Protein AF-A0ABD2G5N3-F1 (afdb_monomer)

Structure (mmCIF, N/CA/C/O backbone):
data_AF-A0ABD2G5N3-F1
#
_entry.id   AF-A0ABD2G5N3-F1
#
loop_
_atom_site.group_PDB
_atom_site.id
_atom_site.type_symbol
_atom_site.label_atom_id
_atom_site.label_alt_id
_atom_site.label_comp_id
_atom_site.label_asym_id
_atom_site.label_entity_id
_atom_site.label_seq_id
_atom_site.pdbx_PDB_ins_code
_atom_site.Cartn_x
_atom_site.Cartn_y
_atom_site.Cartn_z
_atom_site.occupancy
_atom_site.B_iso_or_equiv
_atom_site.auth_seq_id
_atom_site.auth_comp_id
_atom_site.auth_asym_id
_atom_site.auth_atom_id
_atom_site.pdbx_PDB_model_num
ATOM 1 N N . MET A 1 1 ? -26.599 -19.361 9.055 1.00 45.22 1 MET A N 1
ATOM 2 C CA . MET A 1 1 ? -26.882 -18.154 8.252 1.00 45.22 1 MET A CA 1
ATOM 3 C C . MET A 1 1 ? -25.595 -17.357 8.157 1.00 45.22 1 MET A C 1
ATOM 5 O O . MET A 1 1 ? -25.131 -16.878 9.181 1.00 45.22 1 MET A O 1
ATOM 9 N N . PHE A 1 2 ? -24.968 -17.305 6.983 1.00 40.22 2 PHE A N 1
ATOM 10 C CA . PHE A 1 2 ? -23.764 -16.499 6.775 1.00 40.22 2 PHE A CA 1
ATOM 11 C C . PHE A 1 2 ? -24.200 -15.126 6.276 1.00 40.22 2 PHE A C 1
ATOM 13 O O . PHE A 1 2 ? -24.852 -15.023 5.240 1.00 40.22 2 PHE A O 1
ATOM 20 N N . ILE A 1 3 ? -23.896 -14.085 7.042 1.00 45.16 3 ILE A N 1
ATOM 21 C CA . ILE A 1 3 ? -24.129 -12.704 6.630 1.00 45.16 3 ILE 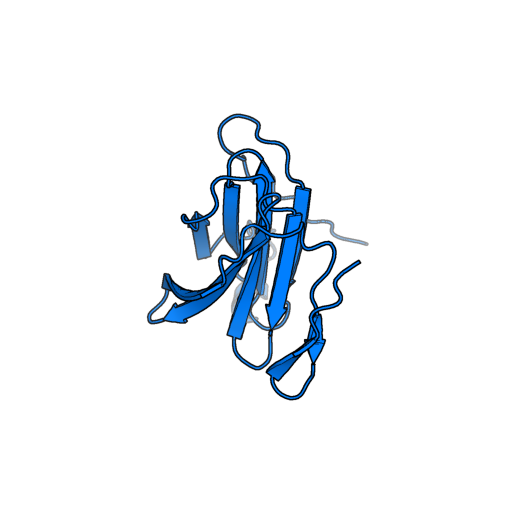A CA 1
ATOM 22 C C . ILE A 1 3 ? -22.865 -12.277 5.890 1.00 45.16 3 ILE A C 1
ATOM 24 O O . ILE A 1 3 ? -21.790 -12.235 6.485 1.00 45.16 3 ILE A O 1
ATOM 28 N N . TYR A 1 4 ? -22.978 -12.006 4.592 1.00 47.25 4 TYR A N 1
ATOM 29 C CA . TYR A 1 4 ? -21.890 -11.425 3.814 1.00 47.25 4 TYR A CA 1
ATOM 30 C C . TYR A 1 4 ? -22.140 -9.928 3.658 1.00 47.25 4 TYR A C 1
ATOM 32 O O . TYR A 1 4 ? -23.213 -9.512 3.221 1.00 47.25 4 TYR A O 1
ATOM 40 N N . LEU A 1 5 ? -21.151 -9.119 4.026 1.00 51.94 5 LEU A N 1
ATOM 41 C CA . LEU A 1 5 ? -21.183 -7.674 3.860 1.00 51.94 5 LEU A CA 1
ATOM 42 C C . LEU A 1 5 ? -20.364 -7.312 2.622 1.00 51.94 5 LEU A C 1
ATOM 44 O O . LEU A 1 5 ? -19.143 -7.447 2.624 1.00 51.94 5 LEU A O 1
ATOM 48 N N . SER A 1 6 ? -21.024 -6.826 1.573 1.00 59.34 6 SER A N 1
ATOM 49 C CA . SER A 1 6 ? -20.348 -6.279 0.396 1.00 59.34 6 SER A CA 1
ATOM 50 C C . SER A 1 6 ? -20.442 -4.755 0.408 1.00 59.34 6 SER A C 1
ATOM 52 O O . SER A 1 6 ? -21.533 -4.204 0.259 1.00 59.34 6 SER A O 1
ATOM 54 N N . LYS A 1 7 ? -19.307 -4.063 0.542 1.00 65.44 7 LYS A N 1
ATOM 55 C CA . LYS A 1 7 ? -19.220 -2.613 0.330 1.00 65.44 7 LYS A CA 1
ATOM 56 C C . LYS A 1 7 ? -18.364 -2.339 -0.899 1.00 65.44 7 LYS A C 1
ATOM 58 O O . LYS A 1 7 ? -17.193 -2.705 -0.934 1.00 65.44 7 LYS A O 1
ATOM 63 N N . LYS A 1 8 ? -18.948 -1.696 -1.913 1.00 69.38 8 LYS A N 1
ATOM 64 C CA . LYS A 1 8 ? -18.214 -1.270 -3.108 1.00 69.38 8 LYS A CA 1
ATOM 65 C C . LYS A 1 8 ? -17.545 0.069 -2.822 1.00 69.38 8 LYS A C 1
ATOM 67 O O . LYS A 1 8 ? -18.222 1.043 -2.503 1.00 69.38 8 LYS A O 1
ATOM 72 N N . ILE A 1 9 ? -16.225 0.111 -2.944 1.00 73.94 9 ILE A N 1
ATOM 73 C CA . ILE A 1 9 ? -15.441 1.343 -2.854 1.00 73.94 9 ILE A CA 1
ATOM 74 C C . ILE A 1 9 ? -14.999 1.676 -4.275 1.00 73.94 9 ILE A C 1
ATOM 76 O O . ILE A 1 9 ? -14.383 0.846 -4.941 1.00 73.94 9 ILE A O 1
ATOM 80 N N . ALA A 1 10 ? -15.379 2.854 -4.767 1.00 74.56 10 ALA A N 1
ATOM 81 C CA . ALA A 1 10 ? -14.989 3.293 -6.099 1.00 74.56 10 ALA A CA 1
ATOM 82 C C . ALA A 1 10 ? -13.494 3.632 -6.118 1.00 74.56 10 ALA A C 1
ATOM 84 O O . ALA A 1 10 ? -13.005 4.367 -5.258 1.00 74.56 10 ALA A O 1
ATOM 85 N N . ILE A 1 11 ? -12.788 3.100 -7.112 1.00 79.75 11 ILE A N 1
ATOM 86 C CA . ILE A 1 11 ? -11.407 3.467 -7.407 1.00 79.75 11 ILE A CA 1
ATOM 87 C C . ILE A 1 11 ? -11.429 4.564 -8.479 1.00 79.75 11 ILE A C 1
ATOM 89 O O . ILE A 1 11 ? -12.185 4.435 -9.448 1.00 79.75 11 ILE A O 1
ATOM 93 N N . PRO A 1 12 ? -10.648 5.647 -8.322 1.00 76.75 12 PRO A N 1
ATOM 94 C CA . PRO A 1 12 ? -10.552 6.687 -9.338 1.00 76.75 12 PRO A CA 1
ATOM 95 C C . PRO A 1 12 ? -10.147 6.118 -10.701 1.00 76.75 12 PRO A C 1
ATOM 97 O O . PRO A 1 12 ? -9.382 5.158 -10.777 1.00 76.75 12 PRO A O 1
ATOM 100 N N . ASN A 1 13 ? -10.651 6.729 -11.774 1.00 79.50 13 ASN A N 1
ATOM 101 C CA . ASN A 1 13 ? -10.209 6.505 -13.157 1.00 79.50 13 ASN A CA 1
ATOM 102 C C . ASN A 1 13 ? -10.240 5.046 -13.647 1.00 79.50 13 ASN A C 1
ATOM 104 O O . ASN A 1 13 ? -9.578 4.718 -14.625 1.00 79.50 13 ASN A O 1
ATOM 108 N N . ASN A 1 14 ? -11.017 4.174 -12.992 1.00 83.31 14 ASN A N 1
ATOM 109 C CA . ASN A 1 14 ? -11.097 2.749 -13.318 1.00 83.31 14 ASN A CA 1
ATOM 110 C C . ASN A 1 14 ? -9.725 2.040 -13.292 1.00 83.31 14 ASN A C 1
ATOM 112 O O . ASN A 1 14 ? -9.491 1.097 -14.045 1.00 83.31 14 ASN A O 1
ATOM 116 N N . ILE A 1 15 ? -8.818 2.513 -12.430 1.00 90.50 15 ILE A N 1
ATOM 117 C CA . ILE A 1 15 ? -7.468 1.967 -12.276 1.00 90.50 15 ILE A CA 1
ATOM 118 C C . ILE A 1 15 ? -7.544 0.511 -11.810 1.00 90.50 15 ILE A C 1
ATOM 120 O O . ILE A 1 15 ? -8.305 0.162 -10.901 1.00 90.50 15 ILE A O 1
ATOM 124 N N . HIS A 1 16 ? -6.719 -0.344 -12.413 1.00 92.06 16 HIS A N 1
ATOM 125 C CA . HIS A 1 16 ? -6.661 -1.753 -12.056 1.00 92.06 16 HIS A CA 1
ATOM 126 C C . HIS A 1 16 ? -5.879 -1.920 -10.750 1.00 92.06 16 HIS A C 1
ATOM 128 O O . HIS A 1 16 ? -4.712 -1.534 -10.646 1.00 92.06 16 HIS A O 1
ATOM 134 N N . LEU A 1 17 ? -6.513 -2.535 -9.752 1.00 94.19 17 LEU A N 1
ATOM 135 C CA . LEU A 1 17 ? -5.833 -2.934 -8.524 1.00 94.19 17 LEU A CA 1
ATOM 136 C C . LEU A 1 17 ? -4.916 -4.130 -8.803 1.00 94.19 17 LEU A C 1
ATOM 138 O O . LEU A 1 17 ? -5.293 -5.066 -9.509 1.00 94.19 17 LEU A O 1
ATOM 142 N N . LYS A 1 18 ? -3.715 -4.098 -8.232 1.00 95.06 18 LYS A N 1
ATOM 143 C CA . LYS A 1 18 ? -2.698 -5.150 -8.360 1.00 95.06 18 LYS A CA 1
ATOM 144 C C . LYS A 1 18 ? -2.506 -5.922 -7.069 1.00 95.06 18 LYS A C 1
ATOM 146 O O . LYS A 1 18 ? -2.218 -7.113 -7.111 1.00 95.06 18 LYS A O 1
ATOM 151 N N . CYS A 1 19 ? -2.666 -5.254 -5.933 1.00 94.44 19 CYS A N 1
ATOM 152 C CA . CYS A 1 19 ? -2.453 -5.855 -4.629 1.00 94.44 19 CYS A CA 1
ATOM 153 C C . CYS A 1 19 ? -3.415 -5.280 -3.586 1.00 94.44 19 CYS A C 1
ATOM 155 O O . CYS A 1 19 ? -3.899 -4.150 -3.688 1.00 94.44 19 CYS A O 1
ATOM 157 N N . VAL A 1 20 ? -3.697 -6.087 -2.569 1.00 95.62 20 VAL A N 1
ATOM 158 C CA . VAL A 1 20 ? -4.496 -5.709 -1.406 1.00 95.62 20 VAL A CA 1
ATOM 159 C C . VAL A 1 20 ? -3.942 -6.428 -0.184 1.00 95.62 20 VAL A C 1
ATOM 161 O O . VAL A 1 20 ? -3.503 -7.572 -0.288 1.00 95.62 20 VAL A O 1
ATOM 164 N N . SER A 1 21 ? -3.952 -5.763 0.966 1.00 95.19 21 SER A N 1
ATOM 165 C CA . SER A 1 21 ? -3.524 -6.357 2.229 1.00 95.19 21 SER A CA 1
ATOM 166 C C . SER A 1 21 ? 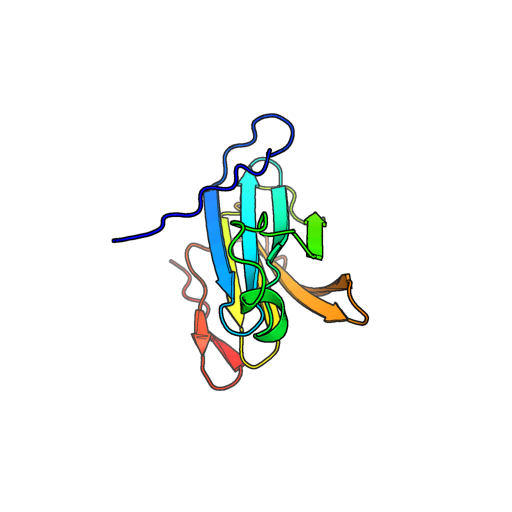-4.326 -5.795 3.396 1.00 95.19 21 SER A C 1
ATOM 168 O O . SER A 1 21 ? -4.695 -4.616 3.397 1.00 95.19 21 SER A O 1
ATOM 170 N N . TRP A 1 22 ? -4.600 -6.632 4.393 1.00 93.19 22 TRP A N 1
ATOM 171 C CA . TRP A 1 22 ? -5.418 -6.289 5.554 1.00 93.19 22 TRP A CA 1
ATOM 172 C C . TRP A 1 22 ? -4.581 -6.377 6.831 1.00 93.19 22 TRP A C 1
ATOM 174 O O . TRP A 1 22 ? -4.033 -7.434 7.122 1.00 93.19 22 TRP A O 1
ATOM 184 N N . ASN A 1 23 ? -4.524 -5.273 7.575 1.00 92.50 23 ASN A N 1
ATOM 185 C CA . ASN A 1 23 ? -4.136 -5.232 8.980 1.00 92.50 23 ASN A CA 1
ATOM 186 C C . ASN A 1 23 ? -5.389 -5.467 9.831 1.00 92.50 23 ASN A C 1
ATOM 188 O O . ASN A 1 23 ? -6.299 -4.626 9.869 1.00 92.50 23 ASN A O 1
ATOM 192 N N . LYS A 1 24 ? -5.464 -6.639 10.456 1.00 85.88 24 LYS A N 1
ATOM 193 C CA . LYS A 1 24 ? -6.660 -7.088 11.179 1.00 85.88 24 LYS A CA 1
ATOM 194 C C . LYS A 1 24 ? -6.765 -6.446 12.551 1.00 85.88 24 LYS A C 1
ATOM 196 O O . LYS A 1 24 ? -7.872 -6.097 12.954 1.00 85.88 24 LYS A O 1
ATOM 201 N N . ASP A 1 25 ? -5.629 -6.242 13.204 1.00 88.50 25 ASP A N 1
ATOM 202 C CA . ASP A 1 25 ? -5.547 -5.706 14.561 1.00 88.50 25 ASP A CA 1
ATOM 203 C C . ASP A 1 25 ? -6.111 -4.287 14.644 1.00 88.50 25 ASP A C 1
ATOM 205 O O . ASP A 1 25 ? -6.854 -3.942 15.562 1.00 88.50 25 ASP A O 1
ATOM 209 N N . GLN A 1 26 ? -5.812 -3.466 13.638 1.00 87.75 26 GLN A N 1
ATOM 210 C CA . GLN A 1 26 ? -6.220 -2.064 13.597 1.00 87.75 26 GLN A CA 1
ATOM 211 C C . GLN A 1 26 ? -7.370 -1.789 12.615 1.00 87.75 26 GLN A C 1
ATOM 213 O O . GLN A 1 26 ? -7.889 -0.669 12.570 1.00 87.75 26 GLN A O 1
ATOM 218 N N . GLY A 1 27 ? -7.775 -2.783 11.817 1.00 89.56 27 GLY A N 1
ATOM 219 C CA . GLY A 1 27 ? -8.878 -2.667 10.860 1.00 89.56 27 GLY A CA 1
ATOM 220 C C . GLY A 1 27 ? -8.548 -1.858 9.599 1.00 89.56 27 GLY A C 1
ATOM 221 O O . GLY A 1 27 ? -9.459 -1.282 8.992 1.00 89.56 27 GLY A O 1
ATOM 222 N N . PHE A 1 28 ? -7.271 -1.795 9.200 1.00 93.00 28 PHE A N 1
ATOM 223 C CA . PHE A 1 28 ? -6.841 -1.089 7.990 1.00 93.00 28 PHE A CA 1
ATOM 224 C C . PHE A 1 28 ? -6.753 -2.008 6.773 1.00 93.00 28 PHE A C 1
ATOM 226 O O . PHE A 1 28 ? -6.124 -3.059 6.813 1.00 93.00 28 PHE A O 1
ATOM 233 N N . ILE A 1 29 ? -7.293 -1.569 5.643 1.00 94.19 29 ILE A N 1
ATOM 234 C CA . ILE A 1 29 ? -7.110 -2.214 4.343 1.00 94.19 29 ILE A CA 1
ATOM 235 C C . ILE A 1 29 ? -6.276 -1.283 3.477 1.00 94.19 29 ILE A C 1
ATOM 237 O O . ILE A 1 29 ? -6.640 -0.126 3.287 1.00 94.19 29 ILE A O 1
ATOM 241 N N . ALA A 1 30 ? -5.184 -1.793 2.923 1.00 96.19 30 ALA A N 1
ATOM 242 C CA . ALA A 1 30 ? -4.405 -1.087 1.920 1.00 96.19 30 ALA A CA 1
ATOM 243 C C . ALA A 1 30 ? -4.601 -1.747 0.556 1.00 96.19 30 ALA A C 1
ATOM 245 O O . ALA A 1 30 ? -4.588 -2.975 0.450 1.00 96.19 30 ALA A O 1
ATOM 246 N N . CYS A 1 31 ? -4.780 -0.941 -0.486 1.00 95.62 31 CYS A N 1
ATOM 247 C CA . CYS A 1 31 ? -4.851 -1.404 -1.866 1.00 95.62 31 CYS A CA 1
ATOM 248 C C . CYS A 1 31 ? -3.900 -0.607 -2.758 1.00 95.62 31 CYS A C 1
ATOM 250 O O . CYS A 1 31 ? -3.840 0.621 -2.683 1.00 95.62 31 CYS A O 1
ATOM 252 N N . GLY A 1 32 ? -3.158 -1.332 -3.592 1.00 96.50 32 GLY A N 1
ATOM 253 C CA . GLY A 1 32 ? -2.240 -0.791 -4.584 1.00 96.50 32 GLY A CA 1
ATOM 254 C C . GLY A 1 32 ? -2.716 -1.111 -6.000 1.00 96.50 32 GLY A C 1
ATOM 255 O O . GLY A 1 32 ? -3.296 -2.176 -6.236 1.00 96.50 32 GLY A O 1
ATOM 256 N N . GLY A 1 33 ? -2.485 -0.207 -6.945 1.00 96.12 33 GLY A N 1
ATOM 257 C CA . GLY A 1 33 ? -2.886 -0.353 -8.343 1.00 96.12 33 GLY A CA 1
ATOM 258 C C . GLY A 1 33 ? -1.904 0.271 -9.327 1.00 96.12 33 GLY A C 1
ATOM 259 O O . GLY A 1 33 ? -0.785 0.634 -8.962 1.00 96.12 33 GLY A O 1
ATOM 260 N N . ASP A 1 34 ? -2.333 0.358 -10.585 1.00 96.31 34 ASP A N 1
ATOM 261 C CA . ASP A 1 34 ? -1.599 1.063 -11.641 1.00 96.31 34 ASP A CA 1
ATOM 262 C C . ASP A 1 34 ? -1.468 2.573 -11.340 1.00 96.31 34 ASP A C 1
ATOM 264 O O . ASP A 1 34 ? -2.125 3.106 -10.443 1.00 96.31 34 ASP A O 1
ATOM 268 N N . ASP A 1 35 ? -0.573 3.248 -12.063 1.00 94.50 35 ASP A N 1
ATOM 269 C CA . ASP A 1 35 ? -0.338 4.699 -11.983 1.00 94.50 35 ASP A CA 1
ATOM 270 C C . ASP A 1 35 ? -0.051 5.232 -10.567 1.00 94.50 35 ASP A C 1
ATOM 272 O O . ASP A 1 35 ? -0.469 6.328 -10.196 1.00 94.50 35 ASP A O 1
ATOM 276 N N . GLY A 1 36 ? 0.653 4.444 -9.747 1.00 95.12 36 GLY A N 1
ATOM 277 C CA . GLY A 1 36 ? 1.026 4.845 -8.389 1.00 95.12 36 GLY A CA 1
ATOM 278 C C . GLY A 1 36 ? -0.129 4.839 -7.391 1.00 95.12 36 GLY A C 1
ATOM 279 O O . GLY A 1 36 ? 0.047 5.297 -6.262 1.00 95.12 36 GLY A O 1
ATOM 280 N N . LEU A 1 37 ? -1.303 4.314 -7.765 1.00 96.06 37 LEU A N 1
ATOM 281 C CA . LEU A 1 37 ? -2.445 4.249 -6.867 1.00 96.06 37 LEU A CA 1
ATOM 282 C C . LEU A 1 37 ? -2.083 3.445 -5.616 1.00 96.06 37 LEU A C 1
ATOM 284 O O . LEU A 1 37 ? -1.884 2.234 -5.679 1.00 96.06 37 LEU A O 1
ATOM 288 N N . LEU A 1 38 ? -2.099 4.114 -4.468 1.00 97.12 38 LEU A N 1
ATOM 289 C CA . LEU A 1 38 ? -2.050 3.496 -3.154 1.00 97.12 38 LEU A CA 1
ATOM 290 C C . LEU A 1 38 ? -3.102 4.154 -2.268 1.00 97.12 38 LEU A C 1
ATOM 292 O O . LEU A 1 38 ? -3.102 5.371 -2.082 1.00 97.12 38 LEU A O 1
ATOM 296 N N . ARG A 1 39 ? -4.019 3.358 -1.717 1.00 94.81 39 ARG A N 1
ATOM 297 C CA . ARG A 1 39 ? -5.016 3.842 -0.759 1.00 94.81 39 ARG A CA 1
ATOM 298 C C . ARG A 1 39 ? -4.994 3.023 0.514 1.00 94.81 39 ARG A C 1
ATOM 300 O O . ARG A 1 39 ? -4.847 1.805 0.463 1.00 94.81 39 ARG A O 1
ATOM 307 N N . VAL A 1 40 ? -5.225 3.701 1.632 1.00 95.12 40 VAL A N 1
ATOM 308 C CA . VAL A 1 40 ? -5.448 3.096 2.944 1.00 95.12 40 VAL A CA 1
ATOM 309 C C . VAL A 1 40 ? -6.838 3.465 3.441 1.00 95.12 40 VAL A C 1
ATOM 311 O O . VAL A 1 40 ? -7.250 4.625 3.460 1.00 95.12 40 VAL A O 1
ATOM 314 N N . LEU A 1 41 ? -7.575 2.439 3.834 1.00 92.50 41 LEU A N 1
ATOM 315 C CA . LEU A 1 41 ? -8.954 2.482 4.282 1.00 92.50 41 LEU A CA 1
ATOM 316 C C . LEU A 1 41 ? -9.003 1.977 5.719 1.00 92.50 41 LEU A C 1
ATOM 318 O O . LEU A 1 41 ? -8.328 1.001 6.030 1.00 92.50 41 LEU A O 1
ATOM 322 N N . LYS A 1 42 ? -9.828 2.576 6.576 1.00 90.75 42 LYS A N 1
ATOM 323 C CA . LYS A 1 42 ? -10.119 2.031 7.909 1.00 90.75 42 LYS A CA 1
ATOM 324 C C . LYS A 1 42 ? -11.597 1.716 8.022 1.00 90.75 42 LYS A C 1
ATOM 326 O O . LYS A 1 42 ? -12.437 2.575 7.745 1.00 90.75 42 LYS A O 1
ATOM 331 N N . LEU A 1 43 ? -11.903 0.484 8.410 1.00 82.94 43 LEU A N 1
ATOM 332 C CA . LEU A 1 43 ? -13.263 0.055 8.713 1.00 82.94 43 LEU A CA 1
ATOM 333 C C . LEU A 1 43 ? -13.528 0.260 10.203 1.00 82.94 43 LEU A C 1
ATOM 335 O O . LEU A 1 43 ? -12.724 -0.149 11.039 1.00 82.94 43 LEU A O 1
ATOM 339 N N . GLU A 1 44 ? -14.658 0.873 10.545 1.00 73.94 44 GLU A N 1
ATOM 340 C CA . GLU A 1 44 ? -15.138 0.838 11.925 1.00 73.94 44 GLU A CA 1
ATOM 341 C C . GLU A 1 44 ? -15.757 -0.532 12.205 1.00 73.94 44 GLU A C 1
ATOM 343 O O . GLU A 1 44 ? -16.728 -0.936 11.560 1.00 73.94 44 GLU A O 1
ATOM 348 N N . SER A 1 45 ? -15.185 -1.255 13.168 1.00 62.19 45 SER A N 1
ATOM 349 C CA . SER A 1 45 ? -15.880 -2.377 13.789 1.00 62.19 45 SER A CA 1
ATOM 350 C C . SER A 1 45 ? -16.884 -1.797 14.778 1.00 62.19 45 SER A C 1
ATOM 352 O O . SER A 1 45 ? -16.513 -0.963 15.604 1.00 62.19 45 SER A O 1
ATOM 354 N N . GLN A 1 46 ? -18.151 -2.200 14.679 1.00 57.34 46 GLN A N 1
ATOM 355 C CA . GLN A 1 46 ? -19.161 -1.807 15.658 1.00 57.34 46 GLN A CA 1
ATOM 356 C C . GLN A 1 46 ? -18.679 -2.214 17.053 1.00 57.34 46 GLN A C 1
ATOM 358 O O . GLN A 1 46 ? -18.470 -3.399 17.315 1.00 57.34 46 GLN A O 1
ATOM 363 N N . THR A 1 47 ? -18.498 -1.238 17.939 1.00 54.34 47 THR A N 1
ATOM 364 C CA . THR A 1 47 ? -18.348 -1.512 19.367 1.00 54.34 47 THR A CA 1
ATOM 365 C C . THR A 1 47 ? -19.646 -2.130 19.889 1.00 54.34 47 THR A C 1
ATOM 367 O O . THR A 1 47 ? -20.726 -1.909 19.330 1.00 54.34 47 THR A O 1
ATOM 370 N N . ASP A 1 48 ? -19.544 -2.941 20.943 1.00 51.31 48 ASP A N 1
ATOM 371 C CA . ASP A 1 48 ? -20.644 -3.762 21.465 1.00 51.31 48 ASP A CA 1
ATOM 372 C C . ASP A 1 48 ? -21.939 -2.980 21.783 1.00 51.31 48 ASP A C 1
ATOM 374 O O . ASP A 1 48 ? -23.020 -3.566 21.736 1.00 51.31 48 ASP A O 1
ATOM 378 N N . ASP A 1 49 ? -21.873 -1.660 21.987 1.00 51.47 49 ASP A N 1
ATOM 379 C CA . ASP A 1 49 ? -23.036 -0.791 22.231 1.00 51.47 49 ASP A CA 1
ATOM 380 C C . ASP A 1 49 ? -23.976 -0.627 21.020 1.00 51.47 49 ASP A C 1
ATOM 382 O O . ASP A 1 49 ? -25.169 -0.354 21.183 1.00 51.47 49 ASP A O 1
ATOM 386 N N . ALA A 1 50 ? -23.490 -0.830 19.790 1.00 50.59 50 ALA A N 1
ATOM 387 C CA . ALA A 1 50 ? -24.319 -0.737 18.583 1.00 50.59 50 ALA A CA 1
ATOM 388 C C . ALA A 1 50 ? -25.167 -2.001 18.329 1.00 50.59 50 ALA A C 1
ATOM 390 O O . ALA A 1 50 ? -26.149 -1.944 17.583 1.00 50.59 50 ALA A O 1
ATOM 391 N N . LYS A 1 51 ? -24.866 -3.123 19.008 1.00 49.66 51 LYS A N 1
ATOM 392 C CA . LYS A 1 51 ? -25.608 -4.396 18.887 1.00 49.66 51 LYS A CA 1
ATOM 393 C C . LYS A 1 51 ? -27.070 -4.306 19.343 1.00 49.66 51 LYS A C 1
ATOM 395 O O . LYS A 1 51 ? -27.862 -5.183 19.010 1.00 49.66 51 LYS A O 1
ATOM 400 N N . LEU A 1 52 ? -27.451 -3.255 20.075 1.00 51.22 52 LEU A N 1
ATOM 401 C CA . LEU A 1 52 ? -28.810 -3.069 20.600 1.00 51.22 52 LEU A CA 1
ATOM 402 C C . LEU A 1 52 ? -29.836 -2.617 19.550 1.00 51.22 52 LEU A C 1
ATOM 404 O O . LEU A 1 52 ? -31.039 -2.719 19.789 1.00 51.22 52 LEU A O 1
ATOM 408 N N . LYS A 1 53 ? -29.407 -2.145 18.376 1.00 50.59 53 LYS A N 1
ATOM 409 C CA . LYS A 1 53 ? -30.319 -1.773 17.287 1.00 50.59 53 LYS A CA 1
ATOM 410 C C . LYS A 1 53 ? -30.120 -2.748 16.139 1.00 50.59 53 LYS A C 1
ATOM 412 O O . LYS A 1 53 ? -29.228 -2.548 15.330 1.00 50.59 53 LYS A O 1
ATOM 417 N N . GLY A 1 54 ? -30.953 -3.790 16.076 1.00 47.91 54 GLY A N 1
ATOM 418 C CA . GLY A 1 54 ? -30.967 -4.857 15.058 1.00 47.91 54 GLY A CA 1
ATOM 419 C C . GLY A 1 54 ? -31.241 -4.415 13.610 1.00 47.91 54 GLY A C 1
ATOM 420 O O . GLY A 1 54 ? -31.938 -5.099 12.869 1.00 47.91 54 GLY A O 1
ATOM 421 N N . LEU A 1 55 ? -30.707 -3.271 13.199 1.00 44.25 55 LEU A N 1
ATOM 422 C CA . LEU A 1 55 ? -30.641 -2.790 11.833 1.00 44.25 55 LEU A CA 1
ATOM 423 C C . LEU A 1 55 ? -29.212 -3.037 11.355 1.00 44.25 55 LEU A C 1
ATOM 425 O O . LEU A 1 55 ? -28.260 -2.690 12.051 1.00 44.25 55 LEU A O 1
ATOM 429 N N . AL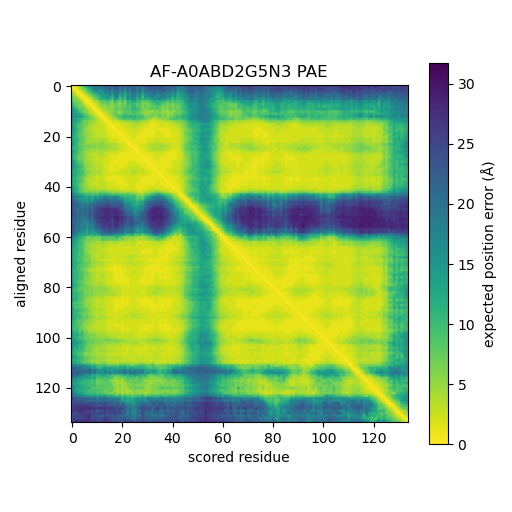A A 1 56 ? -29.055 -3.641 10.177 1.00 47.28 56 ALA A N 1
ATOM 430 C CA . ALA A 1 56 ? -27.762 -3.769 9.517 1.00 47.28 56 ALA A CA 1
ATOM 431 C C . ALA A 1 56 ? -27.174 -2.365 9.300 1.00 47.28 56 ALA A C 1
ATOM 433 O O . ALA A 1 56 ? -27.495 -1.691 8.321 1.00 47.28 56 ALA A O 1
ATOM 434 N N . ALA A 1 57 ? -26.373 -1.886 10.254 1.00 48.00 57 ALA A N 1
ATOM 435 C CA . ALA A 1 57 ? -25.763 -0.577 10.148 1.00 48.00 57 ALA A CA 1
ATOM 436 C C . ALA A 1 57 ? -24.703 -0.642 9.038 1.00 48.00 57 ALA A C 1
ATOM 438 O O . ALA A 1 57 ? -23.890 -1.574 9.026 1.00 48.00 57 ALA A O 1
ATOM 439 N N . PRO A 1 58 ? -24.711 0.305 8.087 1.00 52.16 58 PRO A N 1
ATOM 440 C CA . PRO A 1 58 ? -23.703 0.344 7.043 1.00 52.16 58 PRO A CA 1
ATOM 441 C C . PRO A 1 58 ? -22.331 0.455 7.710 1.00 52.16 58 PRO A C 1
ATOM 443 O O . PRO A 1 58 ? -22.114 1.340 8.535 1.00 52.16 58 PRO A O 1
ATOM 446 N N . SER A 1 59 ? -21.403 -0.446 7.378 1.00 57.81 59 SER A N 1
ATOM 447 C CA . SER A 1 59 ? -20.012 -0.314 7.809 1.00 57.81 59 SER A CA 1
ATOM 448 C C . SER A 1 59 ? -19.477 1.013 7.285 1.00 57.81 59 SER A C 1
ATOM 450 O O . SER A 1 59 ? -19.281 1.183 6.079 1.00 57.81 59 SER A O 1
ATOM 452 N N . ASN A 1 60 ? -19.302 1.998 8.159 1.00 68.69 60 ASN A N 1
ATOM 453 C CA . ASN A 1 60 ? -18.756 3.290 7.774 1.00 68.69 60 ASN A CA 1
ATOM 454 C C . ASN A 1 60 ? -17.228 3.200 7.703 1.00 68.69 60 ASN A C 1
ATOM 456 O O . ASN A 1 60 ? -16.585 2.437 8.423 1.00 68.69 60 ASN A O 1
ATOM 460 N N . LEU A 1 61 ? -16.656 3.917 6.734 1.00 76.69 61 LEU A N 1
ATOM 461 C CA . LEU A 1 61 ? -15.207 4.049 6.613 1.00 76.69 61 LEU A CA 1
ATOM 462 C C . LEU A 1 61 ? -14.799 5.212 7.513 1.00 76.69 61 LEU A C 1
ATOM 464 O O . LEU A 1 61 ? -15.226 6.333 7.250 1.00 76.69 61 LEU A O 1
ATOM 468 N N . SER A 1 62 ? -13.983 4.960 8.534 1.00 84.50 62 SER A N 1
ATOM 469 C CA . SER A 1 62 ? -13.406 6.030 9.362 1.00 84.50 62 SER A CA 1
ATOM 470 C C . SER A 1 62 ? -12.194 6.684 8.704 1.00 84.50 62 SER A C 1
ATOM 472 O O . SER A 1 62 ? -11.825 7.800 9.055 1.00 84.50 62 SER A O 1
ATOM 474 N N . MET A 1 63 ? -11.582 6.019 7.720 1.00 88.06 63 MET A N 1
ATOM 475 C CA . MET A 1 63 ? -10.488 6.573 6.926 1.00 88.06 63 MET A CA 1
ATOM 476 C C . MET A 1 63 ? -10.576 6.099 5.480 1.00 88.06 63 MET A C 1
ATOM 478 O O . MET A 1 63 ? -10.930 4.949 5.208 1.00 88.06 63 MET A O 1
ATOM 482 N N . ASN A 1 64 ? -10.217 6.991 4.560 1.00 90.75 64 ASN A N 1
ATOM 483 C CA . ASN A 1 64 ? -10.007 6.685 3.152 1.00 90.75 64 ASN A CA 1
ATOM 484 C C . ASN A 1 64 ? -8.973 7.656 2.560 1.00 90.75 64 ASN A C 1
ATOM 486 O O . ASN A 1 64 ? -9.335 8.659 1.946 1.00 90.75 64 ASN A O 1
ATOM 490 N N . GLN A 1 65 ? -7.694 7.366 2.784 1.00 91.75 65 GLN A N 1
ATOM 491 C CA . GLN A 1 65 ? -6.572 8.223 2.409 1.00 91.75 65 GLN A CA 1
ATOM 492 C C . GLN A 1 65 ? -5.854 7.663 1.173 1.00 91.75 65 GLN A C 1
ATOM 494 O O . GLN A 1 65 ? -5.620 6.460 1.084 1.00 91.75 65 GLN A O 1
ATOM 499 N N . THR A 1 66 ? -5.491 8.535 0.232 1.00 93.62 66 THR A N 1
ATOM 500 C CA . THR A 1 66 ? -4.522 8.220 -0.831 1.00 93.62 66 THR A CA 1
ATOM 501 C C . THR A 1 66 ? -3.119 8.523 -0.316 1.00 93.62 66 THR A C 1
ATOM 503 O O . THR A 1 66 ? -2.916 9.576 0.286 1.00 93.62 66 THR A O 1
ATOM 506 N N . LEU A 1 67 ? -2.172 7.615 -0.538 1.00 96.88 67 LEU A N 1
ATOM 507 C CA . LEU A 1 67 ? -0.763 7.817 -0.208 1.00 96.88 67 LEU A CA 1
ATOM 508 C C . LEU A 1 67 ? 0.012 8.076 -1.500 1.00 96.88 67 LEU A C 1
ATOM 510 O O . LEU A 1 67 ? 0.005 7.241 -2.402 1.00 96.88 67 LEU A O 1
ATOM 514 N N . GLU A 1 68 ? 0.637 9.245 -1.599 1.00 96.00 68 GLU A N 1
ATOM 515 C CA . GLU A 1 68 ? 1.358 9.695 -2.792 1.00 96.00 68 GLU A CA 1
ATOM 516 C C . GLU A 1 68 ? 2.858 9.461 -2.638 1.00 96.00 68 GLU A C 1
ATOM 518 O O . GLU A 1 68 ? 3.402 9.712 -1.574 1.00 96.00 68 GLU A O 1
ATOM 523 N N . GLY A 1 69 ? 3.528 9.010 -3.699 1.00 95.06 69 GLY A N 1
ATOM 524 C CA . GLY A 1 69 ? 4.982 8.795 -3.701 1.00 95.06 69 GLY A CA 1
ATOM 525 C C . GLY A 1 69 ? 5.423 7.767 -4.742 1.00 95.06 69 GLY A C 1
ATOM 526 O O . GLY A 1 69 ? 6.498 7.880 -5.329 1.00 95.06 69 GLY A O 1
ATOM 527 N N . HIS A 1 70 ? 4.556 6.800 -5.045 1.00 96.44 70 HIS A N 1
ATOM 528 C CA . HIS A 1 70 ? 4.761 5.862 -6.143 1.00 96.44 70 HIS A CA 1
ATOM 529 C C . HIS A 1 70 ? 4.403 6.488 -7.492 1.00 96.44 70 HIS A C 1
ATOM 531 O O . HIS A 1 70 ? 3.384 7.158 -7.628 1.00 96.44 70 HIS A O 1
ATOM 537 N N . SER A 1 71 ? 5.238 6.234 -8.499 1.00 94.88 71 SER A N 1
ATOM 538 C CA . SER A 1 71 ? 4.990 6.620 -9.898 1.00 94.88 71 SER A CA 1
ATOM 539 C C . SER A 1 71 ? 4.736 5.419 -10.808 1.00 94.88 71 SER A C 1
ATOM 541 O O . SER A 1 71 ? 4.252 5.572 -11.926 1.00 94.88 71 SER A O 1
ATOM 543 N N . GLY A 1 72 ? 5.079 4.216 -10.343 1.00 94.19 72 GLY A N 1
ATOM 544 C CA . GLY A 1 72 ? 4.804 2.962 -11.028 1.00 94.19 72 GLY A CA 1
ATOM 545 C C . GLY A 1 72 ? 3.645 2.197 -10.394 1.00 94.19 72 GLY A C 1
ATOM 546 O O . GLY A 1 72 ? 3.182 2.534 -9.307 1.00 94.19 72 GLY A O 1
ATOM 547 N N . ALA A 1 73 ? 3.205 1.123 -11.052 1.00 95.56 73 ALA A N 1
ATOM 548 C CA . ALA A 1 73 ? 2.198 0.230 -10.487 1.00 95.56 73 ALA A CA 1
ATOM 549 C C . ALA A 1 73 ? 2.665 -0.330 -9.136 1.00 95.56 73 ALA A C 1
ATOM 551 O O . ALA A 1 73 ? 3.749 -0.914 -9.053 1.00 95.56 73 ALA A O 1
ATOM 552 N N . VAL A 1 74 ? 1.851 -0.169 -8.092 1.00 97.06 74 VAL A N 1
ATOM 553 C CA . VAL A 1 74 ? 2.141 -0.673 -6.745 1.00 97.06 74 VAL A CA 1
ATOM 554 C C . VAL A 1 74 ? 1.870 -2.173 -6.721 1.00 97.06 74 VAL A C 1
ATOM 556 O O . VAL A 1 74 ? 0.730 -2.613 -6.858 1.00 97.06 74 VAL A O 1
ATOM 559 N N . GLN A 1 75 ? 2.924 -2.972 -6.575 1.00 95.12 75 GLN A N 1
ATOM 560 C CA . GLN A 1 75 ? 2.856 -4.428 -6.741 1.00 95.12 75 GLN A CA 1
ATOM 561 C C . GLN A 1 75 ? 2.781 -5.185 -5.419 1.00 95.12 75 GLN A C 1
ATOM 563 O O . GLN A 1 75 ? 2.214 -6.274 -5.372 1.00 95.12 75 GLN A O 1
ATOM 568 N N . V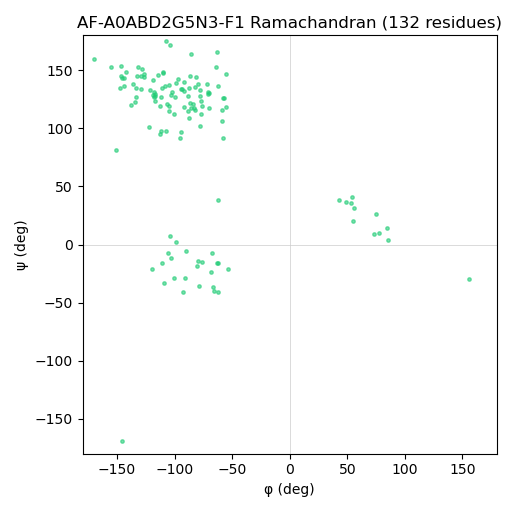AL A 1 76 ? 3.351 -4.624 -4.353 1.00 95.31 76 VAL A N 1
ATOM 569 C CA . VAL A 1 76 ? 3.413 -5.278 -3.045 1.00 95.31 76 VAL A CA 1
ATOM 570 C C . VAL A 1 76 ? 3.011 -4.282 -1.974 1.00 95.31 76 VAL A C 1
ATOM 572 O O . VAL A 1 76 ? 3.471 -3.140 -1.962 1.00 95.31 76 VAL A O 1
ATOM 575 N N . VAL A 1 77 ? 2.159 -4.744 -1.064 1.00 96.94 77 VAL A N 1
ATOM 576 C CA . VAL A 1 77 ? 1.677 -4.014 0.106 1.00 96.94 77 VAL A CA 1
ATOM 577 C C . VAL A 1 77 ? 1.694 -4.997 1.269 1.00 96.94 77 VAL A C 1
ATOM 579 O O . VAL A 1 77 ? 1.039 -6.037 1.213 1.00 96.94 77 VAL A O 1
ATOM 582 N N . THR A 1 78 ? 2.453 -4.688 2.314 1.00 95.81 78 THR A N 1
ATOM 583 C CA . THR A 1 78 ? 2.596 -5.554 3.485 1.00 95.81 78 THR A CA 1
ATOM 584 C C . THR A 1 78 ? 2.514 -4.744 4.769 1.00 95.81 78 THR A C 1
ATOM 586 O O . THR A 1 78 ? 3.052 -3.637 4.860 1.00 95.81 78 THR A O 1
ATOM 589 N N . TRP A 1 79 ? 1.811 -5.292 5.752 1.00 95.19 79 TRP A N 1
ATOM 590 C CA . TRP A 1 79 ? 1.628 -4.674 7.056 1.00 95.19 79 TRP A CA 1
ATOM 591 C C . TRP A 1 79 ? 2.633 -5.241 8.047 1.00 95.19 79 TRP A C 1
ATOM 593 O O . TRP A 1 79 ? 2.922 -6.435 8.046 1.00 95.19 79 TRP A O 1
ATOM 603 N N . ASN A 1 80 ? 3.133 -4.371 8.910 1.00 93.19 80 ASN A N 1
ATOM 604 C CA . ASN A 1 80 ? 3.738 -4.746 10.169 1.00 93.19 80 ASN A CA 1
ATOM 605 C C . ASN A 1 80 ? 2.758 -4.343 11.270 1.00 93.19 80 ASN A C 1
ATOM 607 O O . ASN A 1 80 ? 2.698 -3.169 11.638 1.00 93.19 80 ASN A O 1
ATOM 611 N N . GLU A 1 81 ? 1.957 -5.297 11.739 1.00 89.62 81 GLU A N 1
ATOM 612 C CA . GLU A 1 81 ? 0.916 -5.038 12.741 1.00 89.62 81 GLU A CA 1
ATOM 613 C C . GLU A 1 81 ? 1.531 -4.638 14.093 1.00 89.62 81 GLU A C 1
ATOM 615 O O . GLU A 1 81 ? 1.053 -3.706 14.730 1.00 89.62 81 GLU A O 1
ATOM 620 N N . GLN A 1 82 ? 2.664 -5.241 14.469 1.00 87.81 82 GLN A N 1
ATOM 621 C CA . GLN A 1 82 ? 3.358 -4.980 15.735 1.00 87.81 82 GLN A CA 1
ATOM 622 C C . GLN A 1 82 ? 3.921 -3.559 15.846 1.00 87.81 82 GLN A C 1
ATOM 624 O O . GLN A 1 82 ? 3.868 -2.956 16.915 1.00 87.81 82 GLN A O 1
ATOM 629 N N . TYR A 1 83 ? 4.486 -3.031 14.759 1.00 89.25 83 TYR A N 1
ATOM 630 C CA . TYR A 1 83 ? 5.097 -1.696 14.739 1.00 89.25 83 TYR A CA 1
ATOM 631 C C . TYR A 1 83 ? 4.225 -0.647 14.044 1.00 89.25 83 TYR A C 1
ATOM 633 O O . TYR A 1 83 ? 4.674 0.480 13.823 1.00 89.25 83 TYR A O 1
ATOM 641 N N . GLU A 1 84 ? 2.995 -1.018 13.684 1.00 91.75 84 GLU A N 1
ATOM 642 C CA . GLU A 1 84 ? 2.007 -0.155 13.034 1.00 91.75 84 GLU A CA 1
ATOM 643 C C . GLU A 1 84 ? 2.540 0.505 11.749 1.00 91.75 84 GLU A C 1
ATOM 645 O O . GLU A 1 84 ? 2.306 1.686 11.470 1.00 91.75 84 GLU A O 1
ATOM 650 N N . LYS A 1 85 ? 3.292 -0.266 10.954 1.00 94.94 85 LYS A N 1
ATOM 651 C CA . LYS A 1 85 ? 3.882 0.204 9.694 1.00 94.94 85 LYS A CA 1
ATOM 652 C C . LYS A 1 85 ? 3.214 -0.436 8.495 1.00 94.94 85 LYS A C 1
ATOM 654 O O . LYS A 1 85 ? 2.840 -1.608 8.512 1.00 94.94 85 LYS A O 1
ATOM 659 N N . LEU A 1 86 ? 3.162 0.315 7.407 1.00 97.06 86 LEU A N 1
ATOM 660 C CA . LEU A 1 86 ? 2.838 -0.206 6.086 1.00 97.06 86 LEU A CA 1
ATOM 661 C C . LEU A 1 86 ? 4.093 -0.144 5.223 1.00 97.06 86 LEU A C 1
ATOM 663 O O . LEU A 1 86 ? 4.789 0.861 5.218 1.00 97.06 86 LEU A O 1
ATOM 667 N N . THR A 1 87 ? 4.408 -1.202 4.488 1.00 97.19 87 THR A N 1
ATOM 668 C CA . THR A 1 87 ? 5.473 -1.177 3.477 1.00 97.19 87 THR A CA 1
ATOM 669 C C . THR A 1 87 ? 4.896 -1.455 2.116 1.00 97.19 87 THR A C 1
ATOM 671 O O . THR A 1 87 ? 4.162 -2.425 1.927 1.00 97.19 87 THR A O 1
ATOM 674 N N . THR A 1 88 ? 5.256 -0.610 1.165 1.00 97.56 88 THR A N 1
ATOM 675 C CA . THR A 1 88 ? 4.787 -0.694 -0.209 1.00 97.56 88 THR A CA 1
ATOM 676 C C . THR A 1 88 ? 5.954 -0.679 -1.170 1.00 97.56 88 THR A C 1
ATOM 678 O O . THR A 1 88 ? 7.014 -0.124 -0.874 1.00 97.56 88 THR A O 1
ATOM 681 N N . SER A 1 89 ? 5.772 -1.311 -2.325 1.00 96.25 89 SER A N 1
ATOM 682 C CA . SER A 1 89 ? 6.725 -1.202 -3.420 1.00 96.25 89 SER A CA 1
ATOM 683 C C . SER A 1 89 ? 6.054 -1.159 -4.780 1.00 96.25 89 SER A C 1
ATOM 685 O O . SER A 1 89 ? 5.035 -1.821 -4.993 1.00 96.25 89 SER A O 1
ATOM 687 N N . ASP A 1 90 ? 6.676 -0.451 -5.717 1.00 95.56 90 ASP A N 1
ATOM 688 C CA . ASP A 1 90 ? 6.210 -0.372 -7.099 1.00 95.56 90 ASP A CA 1
ATOM 689 C C . ASP A 1 90 ? 7.076 -1.154 -8.097 1.00 95.56 90 ASP A C 1
ATOM 691 O O . ASP A 1 90 ? 8.124 -1.721 -7.773 1.00 95.56 90 ASP A O 1
ATOM 695 N N . GLN A 1 91 ? 6.610 -1.175 -9.346 1.00 93.19 91 GLN A N 1
ATOM 696 C CA . GLN A 1 91 ? 7.276 -1.813 -10.481 1.00 93.19 91 GLN A CA 1
ATOM 697 C C . GLN A 1 91 ? 8.651 -1.220 -10.826 1.00 93.19 91 GLN A C 1
ATOM 699 O O . GLN A 1 91 ? 9.408 -1.855 -11.552 1.00 93.19 91 GLN A O 1
ATOM 704 N N . ASN A 1 92 ? 8.986 -0.025 -10.332 1.00 91.94 92 ASN A N 1
ATOM 705 C CA . ASN A 1 92 ? 10.290 0.601 -10.553 1.00 91.94 92 ASN A CA 1
ATOM 706 C C . ASN A 1 92 ? 11.292 0.214 -9.448 1.00 91.94 92 ASN A C 1
ATOM 708 O O . ASN A 1 92 ? 12.482 0.524 -9.535 1.00 91.94 92 ASN A O 1
ATOM 712 N N . GLY A 1 93 ? 10.833 -0.503 -8.417 1.00 91.69 93 GLY A N 1
ATOM 713 C CA . GLY A 1 93 ? 11.654 -0.920 -7.286 1.00 91.69 93 GLY A CA 1
ATOM 714 C C . GLY A 1 93 ? 11.778 0.137 -6.192 1.00 91.69 93 GLY A C 1
ATOM 715 O O . GLY A 1 93 ? 12.656 0.004 -5.333 1.00 91.69 93 GLY A O 1
ATOM 716 N N . LEU A 1 94 ? 10.930 1.171 -6.211 1.00 94.19 94 LEU A N 1
ATOM 717 C CA . LEU A 1 94 ? 10.781 2.100 -5.097 1.00 94.19 94 LEU A CA 1
ATOM 718 C C . LEU A 1 94 ? 10.087 1.372 -3.952 1.00 94.19 94 LEU A C 1
ATOM 720 O O . LEU A 1 94 ? 9.042 0.758 -4.156 1.00 94.19 94 LEU A O 1
ATOM 724 N N . ILE A 1 95 ? 10.659 1.451 -2.754 1.00 95.44 95 ILE A N 1
ATOM 725 C CA . ILE A 1 95 ? 10.057 0.929 -1.527 1.00 95.44 95 ILE A CA 1
ATOM 726 C C . ILE A 1 95 ? 9.813 2.100 -0.586 1.00 95.44 95 ILE A C 1
ATOM 728 O O . ILE A 1 95 ? 10.745 2.861 -0.313 1.00 95.44 95 ILE A O 1
ATOM 732 N N . ILE A 1 96 ? 8.600 2.206 -0.053 1.00 96.88 96 ILE A N 1
ATOM 733 C CA . ILE A 1 96 ? 8.236 3.208 0.949 1.00 96.88 96 ILE A CA 1
ATOM 734 C C . ILE A 1 96 ? 7.736 2.487 2.199 1.00 96.88 96 ILE A C 1
ATOM 736 O O . ILE A 1 96 ? 6.949 1.543 2.117 1.00 96.88 96 ILE A O 1
ATOM 740 N N . VAL A 1 97 ? 8.226 2.910 3.361 1.00 96.94 97 VAL A N 1
ATOM 741 C CA . VAL A 1 97 ? 7.655 2.553 4.660 1.00 96.94 97 VAL A CA 1
ATOM 742 C C . VAL A 1 97 ? 6.861 3.739 5.161 1.00 96.94 97 VAL A C 1
ATOM 744 O O . VAL A 1 97 ? 7.379 4.853 5.216 1.00 96.94 97 VAL A O 1
ATOM 747 N N . TRP A 1 98 ? 5.624 3.472 5.545 1.00 97.88 98 TRP A N 1
ATOM 748 C CA . TRP A 1 98 ? 4.681 4.441 6.054 1.00 97.88 98 TRP A CA 1
ATOM 749 C C . TRP A 1 98 ? 4.426 4.213 7.534 1.00 97.88 98 TRP A C 1
ATOM 751 O O . TRP A 1 98 ? 4.377 3.071 8.002 1.00 97.88 98 TRP A O 1
ATOM 761 N N . MET A 1 99 ? 4.182 5.305 8.245 1.00 95.75 99 MET A N 1
ATOM 762 C CA . MET A 1 99 ? 3.763 5.297 9.638 1.00 95.75 99 MET A CA 1
ATOM 763 C C . MET A 1 99 ? 2.525 6.159 9.838 1.00 95.75 99 MET A C 1
ATOM 765 O O . MET A 1 99 ? 2.375 7.203 9.202 1.00 95.75 99 MET A O 1
ATOM 769 N N . LEU A 1 100 ? 1.656 5.737 10.751 1.00 94.25 100 LEU A N 1
ATOM 770 C CA . LEU A 1 100 ? 0.519 6.537 11.172 1.00 94.25 100 LEU A CA 1
ATOM 771 C C . LEU A 1 100 ? 0.952 7.466 12.310 1.00 94.25 100 LEU A C 1
ATOM 773 O O . LEU A 1 100 ? 1.405 7.015 13.358 1.00 94.25 100 LEU A O 1
ATOM 777 N N . TYR A 1 101 ? 0.792 8.772 12.128 1.00 91.50 101 TYR A N 1
ATOM 778 C CA . TYR A 1 101 ? 1.072 9.760 13.164 1.00 91.50 101 TYR A CA 1
ATOM 779 C C . TYR A 1 101 ? -0.080 10.752 13.253 1.00 91.50 101 TYR A C 1
ATOM 781 O O . TYR A 1 101 ? -0.504 11.317 12.252 1.00 91.50 101 TYR A O 1
ATOM 789 N N . LYS A 1 102 ? -0.631 10.951 14.457 1.00 91.31 102 LYS A N 1
ATOM 790 C CA . LYS A 1 102 ? -1.743 11.892 14.701 1.00 91.31 102 LYS A CA 1
ATOM 791 C C . LYS A 1 102 ? -2.919 11.749 13.712 1.00 91.31 102 LYS A C 1
ATOM 793 O O . LYS A 1 102 ? -3.540 12.734 13.331 1.00 91.31 102 LYS A O 1
ATOM 798 N N . GLY A 1 103 ? -3.230 10.513 13.313 1.00 88.19 103 GLY A N 1
ATOM 799 C CA . GLY A 1 103 ? -4.367 10.201 12.440 1.00 88.19 103 GLY A CA 1
ATOM 800 C C . GLY A 1 103 ? -4.109 10.330 10.935 1.00 88.19 103 GLY A C 1
ATOM 801 O O . GLY A 1 103 ? -5.042 10.115 10.168 1.00 88.19 103 GLY A O 1
ATOM 802 N N . ALA A 1 104 ? -2.880 10.623 10.504 1.00 91.25 104 ALA A N 1
ATOM 803 C CA . ALA A 1 104 ? -2.503 10.665 9.092 1.00 91.25 104 ALA A CA 1
ATOM 804 C C . ALA A 1 104 ? -1.287 9.774 8.810 1.00 91.25 104 ALA A C 1
ATOM 806 O O . ALA A 1 104 ? -0.412 9.600 9.660 1.00 91.25 104 ALA A O 1
ATOM 807 N N . TRP A 1 105 ? -1.254 9.183 7.618 1.00 95.81 105 TRP A N 1
ATOM 808 C CA . TRP A 1 105 ? -0.121 8.387 7.147 1.00 95.81 105 TRP A CA 1
ATOM 809 C C . TRP A 1 105 ? 0.984 9.272 6.568 1.00 95.81 105 TRP A C 1
ATOM 811 O O . TRP A 1 105 ? 0.698 10.172 5.777 1.00 95.81 105 TRP A O 1
ATOM 821 N N . TYR A 1 106 ? 2.231 8.971 6.931 1.00 95.25 106 TYR A N 1
ATOM 822 C CA . TYR A 1 106 ? 3.438 9.677 6.494 1.00 95.25 106 TYR A CA 1
ATOM 823 C C . TYR A 1 106 ? 4.515 8.706 6.028 1.00 95.25 106 TYR A C 1
ATOM 825 O O . TYR A 1 106 ? 4.596 7.582 6.523 1.00 95.25 106 TYR A O 1
ATOM 833 N N . GLU A 1 107 ? 5.371 9.171 5.122 1.00 96.81 107 GLU A N 1
ATOM 834 C CA . GLU A 1 107 ? 6.591 8.477 4.716 1.00 96.81 107 GLU A CA 1
ATOM 835 C C . GLU A 1 107 ? 7.609 8.505 5.862 1.00 96.81 107 GLU A C 1
ATOM 837 O O . GLU A 1 107 ? 8.066 9.562 6.289 1.00 96.81 107 GLU A O 1
ATOM 842 N N . GLU A 1 108 ? 7.979 7.335 6.368 1.00 95.62 108 GLU A N 1
ATOM 843 C CA . GLU A 1 108 ? 9.048 7.190 7.358 1.0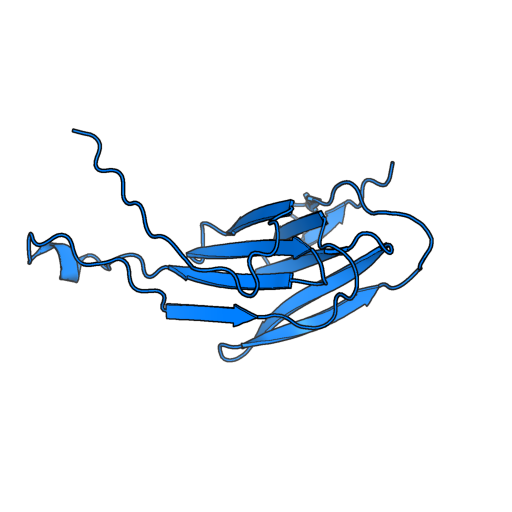0 95.62 108 GLU A CA 1
ATOM 844 C C . GLU A 1 108 ? 10.393 6.909 6.685 1.00 95.62 108 GLU A C 1
ATOM 846 O O . GLU A 1 108 ? 11.433 7.415 7.103 1.00 95.62 108 GLU A O 1
ATOM 851 N N . MET A 1 109 ? 10.390 6.066 5.651 1.00 95.25 109 MET A N 1
ATOM 852 C CA . MET A 1 109 ? 11.609 5.653 4.967 1.00 95.25 109 MET A CA 1
ATOM 853 C C . MET A 1 109 ? 11.338 5.412 3.491 1.00 95.25 109 MET A C 1
ATOM 855 O O . MET A 1 109 ? 10.416 4.683 3.132 1.00 95.25 109 MET A O 1
ATOM 859 N N . ILE A 1 110 ? 12.223 5.930 2.647 1.00 94.75 110 ILE A N 1
ATOM 860 C CA . ILE A 1 110 ? 12.204 5.711 1.205 1.00 94.75 110 ILE A CA 1
ATOM 861 C C . ILE A 1 110 ? 13.486 4.984 0.814 1.00 94.75 110 ILE A C 1
ATOM 863 O O . ILE A 1 110 ? 14.591 5.405 1.152 1.00 94.75 110 ILE A O 1
ATOM 867 N N . ASN A 1 111 ? 13.350 3.879 0.090 1.00 91.62 111 ASN A N 1
ATOM 868 C CA . ASN A 1 111 ? 14.471 3.164 -0.500 1.00 91.62 111 ASN A CA 1
ATOM 869 C C . ASN A 1 111 ? 14.264 3.088 -2.006 1.00 91.62 111 ASN A C 1
ATOM 871 O O . ASN A 1 111 ? 13.506 2.258 -2.508 1.00 91.62 111 ASN A O 1
ATOM 875 N N . ASN A 1 112 ? 14.966 3.966 -2.713 1.00 87.88 112 ASN A N 1
ATOM 876 C CA . ASN A 1 112 ? 14.924 4.043 -4.158 1.00 87.88 112 ASN A CA 1
ATOM 877 C C . ASN A 1 112 ? 16.271 3.613 -4.744 1.00 87.88 112 ASN A C 1
ATOM 879 O O . ASN A 1 112 ? 17.225 4.388 -4.781 1.00 87.88 112 ASN A O 1
ATOM 883 N N . ARG A 1 113 ? 16.363 2.351 -5.177 1.00 73.44 113 ARG A N 1
ATOM 884 C CA . ARG A 1 113 ? 17.573 1.840 -5.842 1.00 73.44 113 ARG A CA 1
ATOM 885 C C . ARG A 1 113 ? 17.425 1.719 -7.352 1.00 73.44 113 ARG A C 1
ATOM 887 O O . ARG A 1 113 ? 18.450 1.480 -7.976 1.00 73.44 113 ARG A O 1
ATOM 894 N N . ASN A 1 114 ? 16.212 1.836 -7.909 1.00 74.00 114 ASN A N 1
ATOM 895 C CA . ASN A 1 114 ? 15.910 1.701 -9.346 1.00 74.00 114 ASN A CA 1
ATOM 896 C C . ASN A 1 114 ? 16.636 0.527 -10.037 1.00 74.00 114 ASN A C 1
ATOM 898 O O . ASN A 1 114 ? 17.155 0.661 -11.141 1.00 74.00 114 ASN A O 1
ATOM 902 N N . LYS A 1 115 ? 16.762 -0.614 -9.349 1.00 73.44 115 LYS A N 1
AT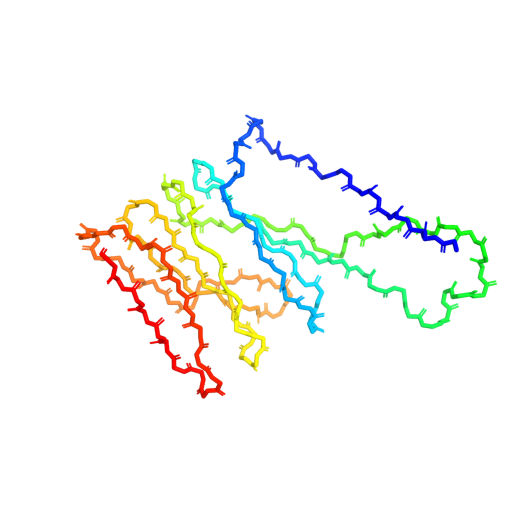OM 903 C CA . LYS A 1 115 ? 17.642 -1.717 -9.786 1.00 73.44 115 LYS A CA 1
ATOM 904 C C . LYS A 1 115 ? 16.927 -3.035 -10.054 1.00 73.44 115 LYS A C 1
ATOM 906 O O . LYS A 1 115 ? 17.501 -3.882 -10.723 1.00 73.44 115 LYS A O 1
ATOM 911 N N . SER A 1 116 ? 15.738 -3.242 -9.495 1.00 76.25 116 SER A N 1
ATOM 912 C CA . SER A 1 116 ? 14.932 -4.446 -9.722 1.00 76.25 116 SER A CA 1
ATOM 913 C C . SER A 1 116 ? 13.531 -4.260 -9.145 1.00 76.25 116 SER A C 1
ATOM 915 O O . SER A 1 116 ? 13.331 -3.439 -8.247 1.00 76.25 116 SER A O 1
ATOM 917 N N . VAL A 1 117 ? 12.598 -5.071 -9.633 1.00 81.12 117 VAL A N 1
ATOM 918 C CA . VAL A 1 117 ? 11.224 -5.162 -9.148 1.00 81.12 117 VAL A CA 1
ATOM 919 C C . VAL A 1 117 ? 11.182 -5.985 -7.864 1.00 81.12 117 VAL A C 1
ATOM 921 O O . VAL A 1 117 ? 11.745 -7.076 -7.786 1.00 81.12 117 VAL A O 1
ATOM 924 N N . VAL A 1 118 ? 10.481 -5.487 -6.850 1.00 83.00 118 VAL A N 1
ATOM 925 C CA . VAL A 1 118 ? 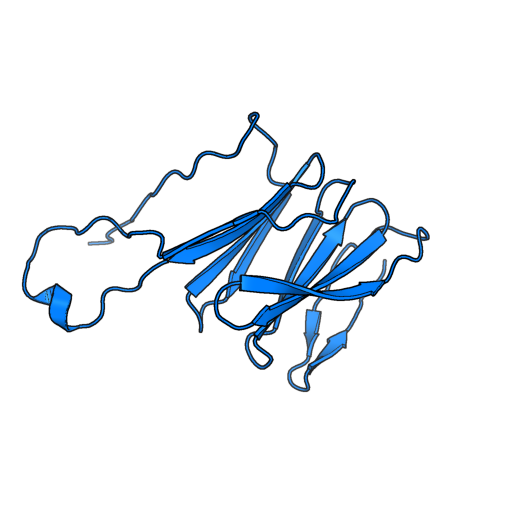10.236 -6.242 -5.618 1.00 83.00 118 VAL A CA 1
ATOM 926 C C . VAL A 1 118 ? 9.034 -7.155 -5.837 1.00 83.00 118 VAL A C 1
ATOM 928 O O . VAL A 1 118 ? 7.931 -6.682 -6.089 1.00 83.00 118 VAL A O 1
ATOM 931 N N . ARG A 1 119 ? 9.248 -8.472 -5.756 1.00 83.19 119 ARG A N 1
ATOM 932 C CA . ARG A 1 119 ? 8.195 -9.477 -5.986 1.00 83.19 119 ARG A CA 1
ATOM 933 C C . ARG A 1 119 ? 7.443 -9.880 -4.724 1.00 83.19 119 ARG A C 1
ATOM 935 O O . ARG A 1 119 ? 6.286 -10.272 -4.815 1.00 83.19 119 ARG A O 1
ATOM 942 N N . SER A 1 120 ? 8.095 -9.803 -3.568 1.00 80.38 120 SER A N 1
ATOM 943 C CA . SER A 1 120 ? 7.501 -10.130 -2.275 1.00 80.38 120 SER A CA 1
ATOM 944 C C . SER A 1 120 ? 8.230 -9.394 -1.154 1.00 80.38 120 SER A C 1
ATOM 946 O O . SER A 1 120 ? 9.411 -9.064 -1.281 1.00 80.38 120 SER A O 1
ATOM 948 N N . MET A 1 121 ? 7.518 -9.128 -0.061 1.00 84.25 121 MET A N 1
ATOM 949 C CA . MET A 1 121 ? 8.062 -8.558 1.170 1.00 84.25 121 MET A CA 1
ATOM 950 C C . MET A 1 121 ? 7.347 -9.165 2.371 1.00 84.25 121 MET A C 1
ATOM 952 O O . MET A 1 121 ? 6.117 -9.237 2.394 1.00 84.25 121 MET A O 1
ATOM 956 N N . SER A 1 122 ? 8.117 -9.523 3.391 1.00 84.81 122 SER A N 1
ATOM 957 C CA . SER A 1 122 ? 7.601 -9.961 4.682 1.00 84.81 122 SER A CA 1
ATOM 958 C C . SER A 1 122 ? 8.327 -9.242 5.809 1.00 84.81 122 SER A C 1
ATOM 960 O O . SER A 1 122 ? 9.522 -8.953 5.729 1.00 84.81 122 SER A O 1
ATOM 962 N N . TRP A 1 123 ? 7.588 -8.955 6.871 1.00 81.69 123 TRP A N 1
ATOM 963 C CA . TRP A 1 123 ? 8.158 -8.536 8.141 1.00 81.69 123 TRP A CA 1
ATOM 964 C C . TRP A 1 123 ? 8.370 -9.767 9.012 1.00 81.69 123 TRP A C 1
ATOM 966 O O . TRP A 1 123 ? 7.515 -10.654 9.027 1.00 81.69 123 TRP A O 1
ATOM 976 N N . ASN A 1 124 ? 9.488 -9.824 9.730 1.00 78.38 124 ASN A N 1
ATOM 977 C CA . ASN A 1 124 ? 9.642 -10.794 10.804 1.00 78.38 124 ASN A CA 1
ATOM 978 C C . ASN A 1 124 ? 9.047 -10.250 12.116 1.00 78.38 124 ASN A C 1
ATOM 980 O O . ASN A 1 124 ? 8.794 -9.050 12.252 1.00 78.38 124 ASN A O 1
ATOM 984 N N . ALA A 1 125 ? 8.816 -11.149 13.077 1.00 64.12 125 ALA A N 1
ATOM 985 C CA . ALA A 1 125 ? 8.203 -10.839 14.375 1.00 64.12 125 ALA A CA 1
ATOM 986 C C . ALA A 1 125 ? 9.076 -9.952 15.290 1.00 64.12 125 ALA A C 1
ATOM 988 O O . ALA A 1 125 ? 8.619 -9.504 16.335 1.00 64.12 125 ALA A O 1
ATOM 989 N N . ASP A 1 126 ? 10.321 -9.678 14.894 1.00 68.31 126 ASP A N 1
ATOM 990 C CA . ASP A 1 126 ? 11.222 -8.770 15.610 1.00 68.31 126 ASP A CA 1
ATOM 991 C C . ASP A 1 126 ? 11.250 -7.369 14.968 1.00 68.31 126 ASP A C 1
ATOM 993 O O . ASP A 1 126 ? 12.008 -6.494 15.386 1.00 68.31 126 ASP A O 1
ATOM 997 N N . GLY A 1 127 ? 10.449 -7.138 13.919 1.00 56.19 127 GLY A N 1
ATOM 998 C CA . GLY A 1 127 ? 10.391 -5.861 13.206 1.00 56.19 127 GLY A CA 1
ATOM 999 C C . GLY A 1 127 ? 11.547 -5.612 12.242 1.00 56.19 127 GLY A C 1
ATOM 1000 O O . GLY A 1 127 ? 11.677 -4.507 11.715 1.00 56.19 127 GLY A O 1
ATOM 1001 N N . GLN A 1 128 ? 12.385 -6.611 11.973 1.00 55.22 128 GLN A N 1
ATOM 1002 C CA . GLN A 1 128 ? 13.385 -6.563 10.914 1.00 55.22 128 GLN A CA 1
ATOM 1003 C C . GLN A 1 128 ? 12.789 -7.021 9.570 1.00 55.22 128 GLN A C 1
ATOM 1005 O O . GLN A 1 128 ? 11.881 -7.847 9.477 1.00 55.22 128 GLN A O 1
ATOM 1010 N N . LYS A 1 129 ? 13.258 -6.385 8.493 1.00 57.91 129 LYS A N 1
ATOM 1011 C CA . LYS A 1 129 ? 12.744 -6.575 7.132 1.00 57.91 129 LYS A CA 1
ATOM 1012 C C . LYS A 1 129 ? 13.373 -7.813 6.501 1.00 57.91 129 LYS A C 1
ATOM 1014 O O . LYS A 1 129 ? 14.560 -7.768 6.186 1.00 57.91 129 LYS A O 1
ATOM 1019 N N . ASP A 1 130 ? 12.573 -8.830 6.195 1.00 50.03 130 ASP A N 1
ATOM 1020 C CA . ASP A 1 130 ? 13.005 -9.944 5.350 1.00 50.03 130 ASP A CA 1
ATOM 1021 C C . ASP A 1 130 ? 12.593 -9.661 3.900 1.00 50.03 130 ASP A C 1
ATOM 1023 O O . ASP A 1 130 ? 11.447 -9.830 3.475 1.00 50.03 130 ASP A O 1
ATOM 1027 N N . LEU A 1 131 ? 13.550 -9.137 3.131 1.00 54.09 131 LEU A N 1
ATOM 1028 C CA . LEU A 1 131 ? 13.354 -8.748 1.736 1.00 54.09 131 LEU A CA 1
ATOM 1029 C C . LEU A 1 131 ? 13.793 -9.893 0.811 1.00 54.09 131 LEU A C 1
ATOM 1031 O O . LEU A 1 131 ? 14.952 -9.965 0.405 1.00 54.09 131 LEU A O 1
ATOM 1035 N N . HIS A 1 132 ? 12.868 -10.779 0.441 1.00 44.62 132 HIS A N 1
ATOM 1036 C CA . HIS A 1 132 ? 13.135 -11.784 -0.590 1.00 44.62 132 HIS A CA 1
ATOM 1037 C C . HIS A 1 132 ? 13.052 -11.148 -1.986 1.00 44.62 132 HIS A C 1
ATOM 1039 O O . HIS A 1 132 ? 11.972 -10.902 -2.525 1.00 44.62 132 HIS A O 1
ATOM 1045 N N . ARG A 1 133 ? 14.218 -10.868 -2.580 1.00 43.50 133 ARG A N 1
ATOM 1046 C CA . ARG A 1 133 ? 14.346 -10.511 -4.000 1.00 43.50 133 ARG A CA 1
ATOM 1047 C C . ARG A 1 133 ? 14.521 -11.789 -4.821 1.00 43.50 133 ARG A C 1
ATOM 1049 O O . ARG A 1 133 ? 15.401 -12.581 -4.501 1.00 43.50 133 ARG A O 1
ATOM 1056 N N . VAL A 1 134 ? 13.700 -11.956 -5.857 1.00 40.62 134 VAL A N 1
ATOM 1057 C CA . VAL A 1 134 ? 13.940 -12.907 -6.956 1.00 40.62 134 VAL A CA 1
ATOM 1058 C C . VAL A 1 134 ? 14.524 -12.126 -8.120 1.00 40.62 134 VAL A C 1
ATOM 1060 O O . VAL A 1 134 ? 14.004 -11.012 -8.367 1.00 40.62 134 VAL A O 1
#

Nearest PDB structures (foldseek):
  8bbg-assembly1_E  TM=9.121E-01 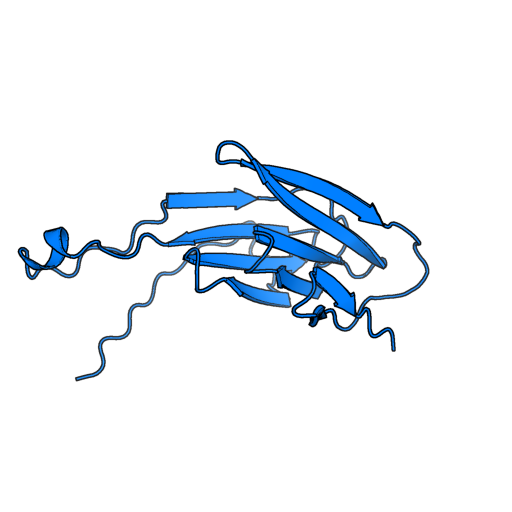 e=4.027E-12  Homo sapiens
  8f5o-assembly1_B  TM=8.723E-01  e=2.722E-09  Leishmania tarentolae
  8f5p-assembly1_B  TM=8.798E-01  e=7.389E-09  Leishmania tarentolae
  8eo0-assembly2_B  TM=7.736E-01  e=1.996E-03  Schizosaccharomyces pombe
  7s22-assembly2_B  TM=7.525E-01  e=2.463E-03  Schizosaccharomyces 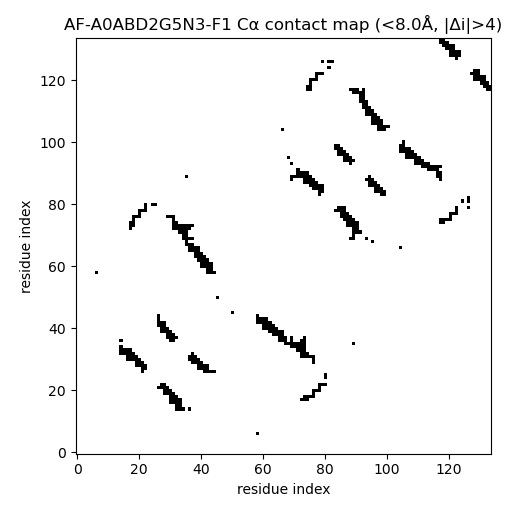pombe

Solvent-accessible surface area (backbone atoms only — not comparable to full-atom values): 8085 Å² total; per-residue (Å²): 136,87,86,81,86,86,80,90,75,87,60,71,93,77,55,56,73,64,30,68,39,74,39,75,93,80,33,35,39,38,40,20,11,43,81,15,37,31,36,41,33,26,52,55,74,80,56,80,80,57,70,80,52,94,58,91,70,78,78,50,67,81,38,79,44,76,54,85,82,53,77,32,35,21,54,39,57,41,64,36,78,92,78,54,30,41,38,37,29,18,62,54,22,40,34,41,33,32,35,72,52,99,90,42,80,43,83,74,44,78,48,76,69,71,76,55,51,58,78,50,68,47,65,46,98,84,73,49,81,47,71,56,74,118

Secondary structure (DSSP, 8-state):
---------PPGGGPPEEEEEEETTTTEEEEEESTT-EEEEEEPPPPGGGGGS-S-----EEEEEE-----S-EEEEEEETTTTEEEEEETT-EEEEEEEETTEEEEEEEEE--S------EE-TTS-EE----

Sequence (134 aa):
MFIYLSKKIAIPNNIHLKCVSWNKDQGFIACGGDDGLLRVLKLESQTDDAKLKGLAAPSNLSMNQTLEGHSGAVQVVTWNEQYEKLTTSDQNGLIIVWMLYKGAWYEEMINNRNKSVVRSMSWNADGQKDLHRV

pLDDT: mean 81.07, std 17.83, range [40.22, 97.88]

Foldseek 3Di:
DDDDDDDDDDDPPPFDWQDWDALPVQQWIWTWTAQGWIWIWHWDDDDPVVVVDPDPDRGDIPDIDTDDDDRGTWNDWDADNPQQWIWTAHQQGKIFIWHDDPRDIDTPDIDHPSPGGQNYWDADPVRDTDRDDD

Radius of gyration: 16.37 Å; Cα contacts (8 Å, |Δi|>4): 277; chains: 1; bounding box: 49×30×36 Å

Mean predicted aligned error: 9.01 Å

Organism: Pagothenia borchgrevinki (NCBI:txid8213)

InterPro domains:
  IPR001680 WD40 repeat [PS50082] (67-98)
  IPR001680 WD40 repeat [SM00320] (6-42)
  IPR001680 WD40 repeat [SM00320] (60-99)
  IPR015943 WD40/YVTN repeat-like-containing domain superfamily [G3DSA:2.130.10.10] (12-130)
  IPR036322 WD40-repeat-containing domain superfamily [SSF50978] (18-128)
  IPR039857 Intraflagellar transport protein 122/121 homolog [PTHR12764] (2-129)
  IPR056159 IFT121/TULP4, N-terminal [PF24797] (1-129)